Protein AF-A0A2G9NEB6-F1 (afdb_monomer)

Foldseek 3Di:
DDDPPPPPPPDPDDDDDADDDPVLVVVVVVQVVCCVVVQAWGWRDRDPPDIDIDGRDPPPPPPPPDD

Sequence (67 aa):
MEEENIEVEEQDVEVIEVEMNMGEIDEMIGKLNELIQNKESVEIDVADDLQLKLNYSEDEGEEEDGE

pLDDT: mean 79.19, std 17.15, range [40.44, 95.19]

Mean predicted aligned error: 10.98 Å

Secondary structure (DSSP, 8-state):
------------PPP------HHHHHHHHHHHHHHHHH---EEEEEETTEEEEE-------------

Solvent-accessible surface area (backbone atoms only — not comparable to full-atom values): 4687 Å² total; per-residue (Å²): 134,83,83,79,78,80,80,76,80,82,75,87,76,86,84,85,90,80,88,77,53,73,67,57,50,52,49,50,51,49,49,53,49,47,21,68,76,69,57,39,69,40,78,45,80,74,49,102,90,40,72,49,77,48,70,58,69,88,67,73,68,78,74,78,82,77,129

Nearest PDB structures (foldseek):
  3duz-assembly1_A  TM=3.235E-01  e=3.537E+00  Autographa californica nucleopolyhedrovirus

Structure (mmCIF, N/CA/C/O backbone):
data_AF-A0A2G9NEB6-F1
#
_entry.id   AF-A0A2G9NEB6-F1
#
loop_
_atom_site.group_PDB
_atom_site.id
_atom_site.type_symbol
_atom_site.label_atom_id
_atom_site.label_alt_id
_atom_site.label_comp_id
_atom_site.label_asym_id
_atom_site.label_entity_id
_atom_site.label_seq_id
_atom_site.pdbx_PDB_ins_code
_atom_site.Cartn_x
_atom_site.Cartn_y
_atom_site.Cartn_z
_atom_site.occupancy
_atom_site.B_iso_or_equiv
_atom_site.auth_seq_id
_atom_site.auth_comp_id
_atom_site.auth_asym_id
_atom_site.auth_atom_id
_atom_site.pdbx_PDB_model_num
ATOM 1 N N . MET A 1 1 ? 34.836 -0.215 33.982 1.00 48.91 1 MET A N 1
ATOM 2 C CA . MET A 1 1 ? 33.879 0.350 33.020 1.00 48.91 1 MET A CA 1
ATOM 3 C C . MET A 1 1 ? 33.762 -0.727 31.977 1.00 48.91 1 MET A C 1
ATOM 5 O O . MET A 1 1 ? 34.722 -0.939 31.250 1.00 48.91 1 MET A O 1
ATOM 9 N N . GLU A 1 2 ? 32.728 -1.547 32.103 1.00 47.97 2 GLU A N 1
ATOM 10 C CA . GLU A 1 2 ? 32.428 -2.589 31.125 1.00 47.97 2 GLU A CA 1
ATOM 11 C C . GLU A 1 2 ? 31.791 -1.870 29.937 1.00 47.97 2 GLU A C 1
ATOM 13 O O . GLU A 1 2 ? 30.840 -1.113 30.114 1.00 47.97 2 GLU A O 1
ATOM 18 N N . GLU A 1 3 ? 32.427 -1.977 28.774 1.00 51.69 3 GLU A N 1
ATOM 19 C CA . GLU A 1 3 ? 31.907 -1.449 27.518 1.00 51.69 3 GLU A CA 1
ATOM 20 C C . GLU A 1 3 ? 30.783 -2.394 27.090 1.00 51.69 3 GLU A C 1
ATOM 22 O O . GLU A 1 3 ? 31.030 -3.542 26.722 1.00 51.69 3 GLU A O 1
ATOM 27 N N . GLU A 1 4 ? 29.543 -1.942 27.251 1.00 48.41 4 GLU A N 1
ATOM 28 C CA . GLU A 1 4 ? 28.364 -2.666 26.796 1.00 48.41 4 GLU A CA 1
ATOM 29 C C . GLU A 1 4 ? 28.354 -2.617 25.263 1.00 48.41 4 GLU A C 1
ATOM 31 O O . GLU A 1 4 ? 28.166 -1.564 24.651 1.00 48.41 4 GLU A O 1
ATOM 36 N N . ASN A 1 5 ? 28.667 -3.752 24.636 1.00 46.53 5 ASN A N 1
ATOM 37 C CA . ASN A 1 5 ? 28.527 -3.926 23.198 1.00 46.53 5 ASN A CA 1
ATOM 38 C C . ASN A 1 5 ? 27.032 -3.940 22.875 1.00 46.53 5 ASN A C 1
ATOM 40 O O . ASN A 1 5 ? 26.356 -4.934 23.123 1.00 46.53 5 ASN A O 1
ATOM 44 N N . ILE A 1 6 ? 26.528 -2.848 22.310 1.00 55.44 6 ILE A N 1
ATOM 45 C CA . ILE A 1 6 ? 25.198 -2.813 21.705 1.00 55.44 6 ILE A CA 1
ATOM 46 C C . ILE A 1 6 ? 25.291 -3.625 20.404 1.00 55.44 6 ILE A C 1
ATOM 48 O O . ILE A 1 6 ? 25.851 -3.156 19.411 1.00 55.44 6 ILE A O 1
ATOM 52 N N . GLU A 1 7 ? 24.811 -4.870 20.425 1.00 52.38 7 GLU A N 1
ATOM 53 C CA . GLU A 1 7 ? 24.569 -5.658 19.213 1.00 52.38 7 GLU A CA 1
ATOM 54 C C . GLU A 1 7 ? 23.381 -5.029 18.477 1.00 52.38 7 GLU A C 1
ATOM 56 O O . GLU A 1 7 ? 22.226 -5.216 18.845 1.00 52.38 7 GLU A O 1
ATOM 61 N N . VAL A 1 8 ? 23.672 -4.221 17.457 1.00 60.69 8 VAL A N 1
ATOM 62 C CA . VAL A 1 8 ? 22.659 -3.767 16.503 1.00 60.69 8 VAL A CA 1
ATOM 63 C C . VAL A 1 8 ? 22.358 -4.956 15.597 1.00 60.69 8 VAL A C 1
ATOM 65 O O . VAL A 1 8 ? 23.192 -5.317 14.768 1.00 60.69 8 VAL A O 1
ATOM 68 N N . GLU A 1 9 ? 21.204 -5.594 15.778 1.00 59.44 9 GLU A N 1
ATOM 69 C CA . GLU A 1 9 ? 20.730 -6.620 14.850 1.00 59.44 9 GLU A CA 1
ATOM 70 C C . GLU A 1 9 ? 20.545 -5.974 13.466 1.00 59.44 9 GLU A C 1
ATOM 72 O O . GLU A 1 9 ? 19.688 -5.109 13.276 1.00 59.44 9 GLU A O 1
ATOM 77 N N . GLU A 1 10 ? 21.393 -6.343 12.50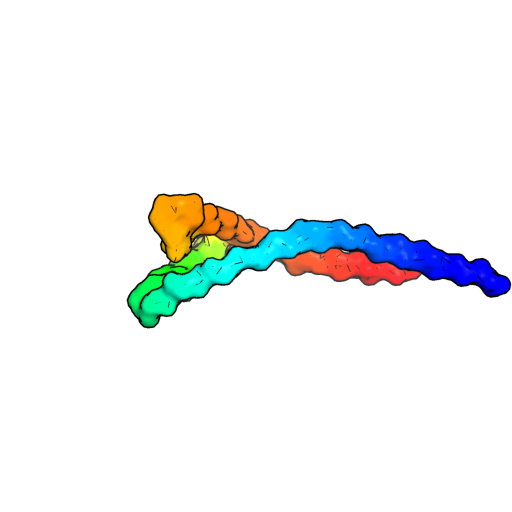1 1.00 59.94 10 GLU A N 1
ATOM 78 C CA . GLU A 1 10 ? 21.271 -5.908 11.108 1.00 59.94 10 GLU A CA 1
ATOM 79 C C . GLU A 1 10 ? 19.957 -6.462 10.541 1.00 59.94 10 GLU A C 1
ATOM 81 O O . GLU A 1 10 ? 19.868 -7.626 10.157 1.00 59.94 10 GLU A O 1
ATOM 86 N N . GLN A 1 11 ? 18.904 -5.644 10.521 1.00 64.75 11 GLN A N 1
ATOM 87 C CA . GLN A 1 11 ? 17.691 -5.982 9.786 1.00 64.75 11 GLN A CA 1
ATOM 88 C C . GLN A 1 11 ? 17.998 -5.873 8.290 1.00 64.75 11 GLN A C 1
ATOM 90 O O . GLN A 1 11 ? 18.259 -4.782 7.779 1.00 64.75 11 GLN A O 1
ATOM 95 N N . ASP A 1 12 ? 17.976 -7.003 7.585 1.00 68.88 12 ASP A N 1
ATOM 96 C CA . ASP A 1 12 ? 18.038 -7.044 6.126 1.00 68.88 12 ASP A CA 1
ATOM 97 C C . ASP A 1 12 ? 16.783 -6.365 5.546 1.00 68.88 12 ASP A C 1
ATOM 99 O O . ASP A 1 12 ? 15.709 -6.964 5.458 1.00 68.88 12 ASP A O 1
ATOM 103 N N . VAL A 1 13 ? 16.902 -5.088 5.175 1.00 78.62 13 VAL A N 1
ATOM 104 C CA . VAL A 1 13 ? 15.828 -4.328 4.520 1.00 78.62 13 VAL A CA 1
ATOM 105 C C . VAL A 1 13 ? 15.979 -4.445 3.006 1.00 78.62 13 VAL A C 1
ATOM 107 O O . VAL A 1 13 ? 16.954 -3.962 2.428 1.00 78.62 13 VAL A O 1
ATOM 110 N N . GLU A 1 14 ? 14.989 -5.045 2.347 1.00 82.00 14 GLU A N 1
ATOM 111 C CA . GLU A 1 14 ? 14.896 -5.041 0.887 1.00 82.00 14 GLU A CA 1
ATOM 112 C C . GLU A 1 14 ? 14.259 -3.730 0.402 1.00 82.00 14 GLU A C 1
ATOM 114 O O . GLU A 1 14 ? 13.160 -3.361 0.819 1.00 82.00 14 GLU A O 1
ATOM 119 N N . VAL A 1 15 ? 14.956 -3.013 -0.484 1.00 83.75 15 VAL A N 1
ATOM 120 C CA . VAL A 1 15 ? 14.445 -1.791 -1.120 1.00 83.75 15 VAL A CA 1
ATOM 121 C C . VAL A 1 15 ? 13.950 -2.137 -2.517 1.00 83.75 15 VAL A C 1
ATOM 123 O O . VAL A 1 15 ? 14.724 -2.606 -3.351 1.00 83.75 15 VAL A O 1
ATOM 126 N N . ILE A 1 16 ? 12.673 -1.864 -2.779 1.00 83.69 16 ILE A N 1
ATOM 127 C CA . ILE A 1 16 ? 12.055 -2.070 -4.090 1.00 83.69 16 ILE A CA 1
ATOM 128 C C . ILE A 1 16 ? 11.855 -0.709 -4.762 1.00 83.69 16 ILE A C 1
ATOM 130 O O . ILE A 1 16 ? 11.148 0.155 -4.241 1.00 83.69 16 ILE A O 1
ATOM 134 N N . GLU A 1 17 ? 12.481 -0.519 -5.923 1.00 86.94 17 GLU A N 1
ATOM 135 C CA . GLU A 1 17 ? 12.328 0.681 -6.749 1.00 86.94 17 GLU A CA 1
ATOM 136 C C . GLU A 1 17 ? 11.235 0.464 -7.802 1.00 86.94 17 GLU A C 1
ATOM 138 O O . GLU A 1 17 ? 11.294 -0.484 -8.585 1.00 86.94 17 GLU A O 1
ATOM 143 N N . VAL A 1 18 ? 10.245 1.359 -7.836 1.00 87.31 18 VAL A N 1
ATOM 144 C CA . VAL A 1 18 ? 9.109 1.305 -8.769 1.00 87.31 18 VAL A CA 1
ATOM 145 C C . VAL A 1 18 ? 8.920 2.653 -9.460 1.00 87.31 18 VAL A C 1
ATOM 147 O O . VAL A 1 18 ? 9.005 3.707 -8.827 1.00 87.31 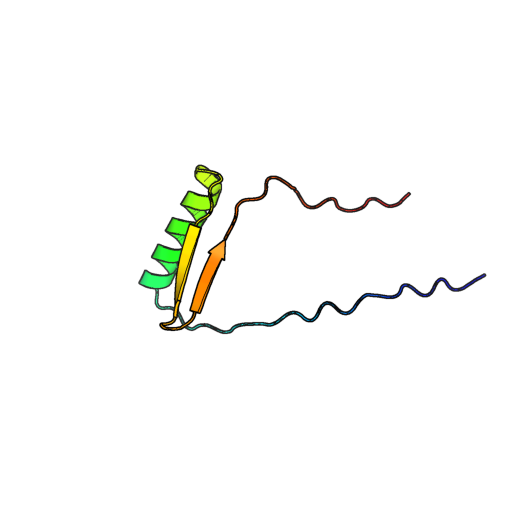18 VAL A O 1
ATOM 150 N N . GLU A 1 19 ? 8.675 2.629 -10.771 1.00 91.06 19 GLU A N 1
ATOM 151 C CA . GLU A 1 19 ? 8.333 3.819 -11.554 1.00 91.06 19 GLU A CA 1
ATOM 152 C C . GLU A 1 19 ? 6.810 3.895 -11.693 1.00 91.06 19 GLU A C 1
ATOM 154 O O . GLU A 1 19 ? 6.189 2.955 -12.176 1.00 91.06 19 GLU A O 1
ATOM 159 N N . MET A 1 20 ? 6.216 5.010 -11.264 1.00 89.12 20 MET A N 1
ATOM 160 C CA . MET A 1 20 ? 4.769 5.230 -11.311 1.00 89.12 20 MET A CA 1
ATOM 161 C C . MET A 1 20 ? 4.453 6.535 -12.036 1.00 89.12 20 MET A C 1
ATOM 163 O O . MET A 1 20 ? 5.124 7.556 -11.854 1.00 89.12 20 MET A O 1
ATOM 167 N N . ASN A 1 21 ? 3.397 6.522 -12.839 1.00 93.44 21 ASN A N 1
ATOM 168 C CA . ASN A 1 21 ? 2.841 7.717 -13.450 1.00 93.44 21 ASN A CA 1
ATOM 169 C C . ASN A 1 21 ? 1.927 8.480 -12.471 1.00 93.44 21 ASN A C 1
ATOM 171 O O . ASN A 1 21 ? 1.542 7.979 -11.419 1.00 93.44 21 ASN A O 1
ATOM 175 N N . MET A 1 22 ? 1.549 9.713 -12.828 1.00 94.88 22 MET A N 1
ATOM 176 C CA . MET A 1 22 ? 0.734 10.575 -11.959 1.00 94.88 22 MET A CA 1
ATOM 177 C C . MET A 1 22 ? -0.604 9.937 -11.542 1.00 94.88 22 MET A C 1
ATOM 179 O O . MET A 1 22 ? -1.016 10.087 -10.399 1.00 94.88 22 MET A O 1
ATOM 183 N N . GLY A 1 23 ? -1.277 9.222 -12.448 1.00 94.38 23 GLY A N 1
ATOM 184 C CA . GLY A 1 23 ? -2.554 8.573 -12.143 1.00 94.38 23 GLY A CA 1
ATOM 185 C C . GLY A 1 23 ? -2.401 7.387 -11.191 1.00 94.38 23 GLY A C 1
ATOM 186 O O . GLY A 1 23 ? -3.233 7.209 -10.307 1.00 94.38 23 GLY A O 1
ATOM 187 N N . GLU A 1 24 ? -1.319 6.621 -11.331 1.00 91.00 24 GLU A N 1
ATOM 188 C CA . GLU A 1 24 ? -0.974 5.524 -10.414 1.00 91.00 24 GLU A CA 1
ATOM 189 C C . GLU A 1 24 ? -0.651 6.058 -9.012 1.00 91.00 24 GLU A C 1
ATOM 191 O O . GLU A 1 24 ? -1.113 5.511 -8.012 1.00 91.00 24 GLU A O 1
ATOM 196 N N . ILE A 1 25 ? 0.064 7.186 -8.936 1.00 92.94 25 ILE A N 1
ATOM 197 C CA . ILE A 1 25 ? 0.345 7.879 -7.672 1.00 92.94 25 ILE A CA 1
ATOM 198 C C . ILE A 1 25 ? -0.955 8.361 -7.010 1.00 92.94 25 ILE A C 1
ATOM 200 O O . ILE A 1 25 ? -1.150 8.142 -5.814 1.00 92.94 25 ILE A O 1
ATOM 204 N N . ASP A 1 26 ? -1.857 8.990 -7.769 1.00 95.19 26 ASP A N 1
ATOM 205 C CA . ASP A 1 26 ? -3.144 9.464 -7.246 1.00 95.19 26 ASP A CA 1
ATOM 206 C C . ASP A 1 26 ? -4.011 8.300 -6.724 1.00 95.19 26 ASP A C 1
ATOM 208 O O . ASP A 1 26 ? -4.626 8.415 -5.659 1.00 95.19 26 ASP A O 1
ATOM 212 N N . GLU A 1 27 ? -4.031 7.160 -7.427 1.00 92.25 27 GLU A N 1
ATOM 213 C CA . GLU A 1 27 ? -4.735 5.955 -6.971 1.00 92.25 27 GLU A CA 1
ATOM 214 C C . GLU A 1 27 ? -4.133 5.404 -5.669 1.00 92.25 27 GLU A C 1
ATOM 216 O O . GLU A 1 27 ? -4.870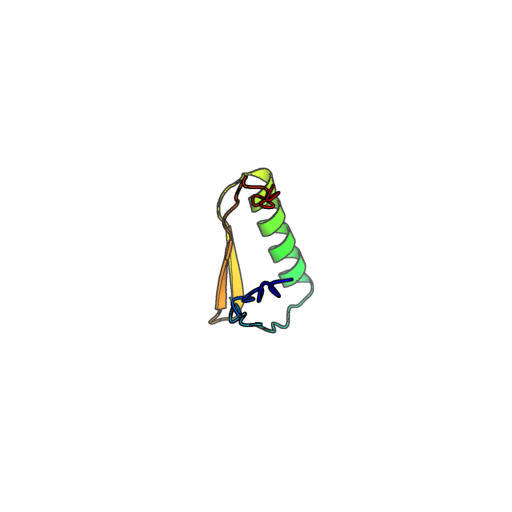 5.122 -4.717 1.00 92.25 27 GLU A O 1
ATOM 221 N N . MET A 1 28 ? -2.801 5.302 -5.592 1.00 92.19 28 MET A N 1
ATOM 222 C CA . MET A 1 28 ? -2.096 4.841 -4.393 1.00 92.19 28 MET A CA 1
ATOM 223 C C . MET A 1 28 ? -2.428 5.720 -3.180 1.00 92.19 28 MET A C 1
ATOM 225 O O . MET A 1 28 ? -2.752 5.206 -2.108 1.00 92.19 28 MET A O 1
ATOM 229 N N . ILE A 1 29 ? -2.412 7.045 -3.351 1.00 94.19 29 ILE A N 1
ATOM 230 C CA . ILE A 1 29 ? -2.790 8.002 -2.302 1.00 94.19 29 ILE A CA 1
ATOM 231 C C . ILE A 1 29 ? -4.247 7.792 -1.868 1.00 94.19 29 ILE A C 1
ATOM 233 O O . ILE A 1 29 ? -4.549 7.870 -0.676 1.00 94.19 29 ILE A O 1
ATOM 237 N N . GLY A 1 30 ? -5.156 7.508 -2.804 1.00 94.88 30 GLY A N 1
ATOM 238 C CA . GLY A 1 30 ? -6.548 7.167 -2.504 1.00 94.88 30 GLY A CA 1
ATOM 239 C C . GLY A 1 30 ? -6.660 5.971 -1.558 1.00 94.88 30 GLY A C 1
ATOM 240 O O . GLY A 1 30 ? -7.230 6.100 -0.474 1.00 94.88 30 GLY A O 1
ATOM 241 N N . LYS A 1 31 ? -6.023 4.851 -1.915 1.00 93.81 31 LYS A N 1
ATOM 242 C CA . LYS A 1 31 ? -6.033 3.618 -1.110 1.00 93.81 31 LYS A CA 1
ATOM 243 C C . LYS A 1 31 ? -5.389 3.807 0.267 1.00 93.81 31 LYS A C 1
ATOM 245 O O . LYS A 1 31 ? -5.896 3.300 1.263 1.00 93.81 31 LYS A O 1
ATOM 250 N N . LEU A 1 32 ? -4.302 4.577 0.356 1.00 93.88 32 LEU A N 1
ATOM 251 C CA . LEU A 1 32 ? -3.672 4.918 1.638 1.00 93.88 32 LEU A CA 1
ATOM 252 C C . LEU A 1 32 ? -4.588 5.769 2.529 1.00 93.88 32 LEU A C 1
ATOM 254 O O . LEU A 1 32 ? -4.631 5.575 3.743 1.00 93.88 32 LEU A O 1
ATOM 258 N N . ASN A 1 33 ? -5.352 6.692 1.946 1.00 94.62 33 ASN A N 1
ATOM 259 C CA . ASN A 1 33 ? -6.348 7.443 2.704 1.00 94.62 33 ASN A CA 1
ATOM 260 C C . ASN A 1 33 ? -7.489 6.539 3.189 1.00 94.62 33 ASN A C 1
ATOM 262 O O . ASN A 1 33 ? -7.926 6.697 4.326 1.00 94.62 33 ASN A O 1
ATOM 266 N N . GLU A 1 34 ? -7.946 5.583 2.377 1.00 92.94 34 GLU A N 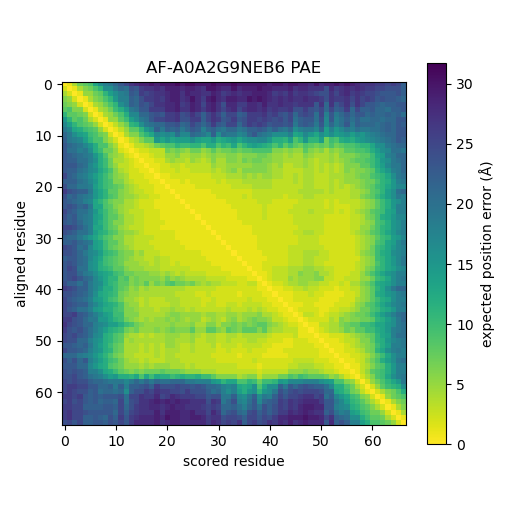1
ATOM 267 C CA . GLU A 1 34 ? -8.945 4.588 2.795 1.00 92.94 34 GLU A CA 1
ATOM 268 C C . GLU A 1 34 ? -8.436 3.720 3.953 1.00 92.94 34 GLU A C 1
ATOM 270 O O . GLU A 1 34 ? -9.155 3.546 4.935 1.00 92.94 34 GLU A O 1
ATOM 275 N N . LEU A 1 35 ? -7.183 3.255 3.890 1.00 94.19 35 LEU A N 1
ATOM 276 C CA . LEU A 1 35 ? -6.505 2.527 4.972 1.00 94.19 35 LEU A CA 1
ATOM 277 C C . LEU A 1 35 ? -6.566 3.307 6.293 1.00 94.19 35 LEU A C 1
ATOM 279 O O . LEU A 1 35 ? -6.945 2.754 7.323 1.00 94.19 35 LEU A O 1
ATOM 283 N N . ILE A 1 36 ? -6.235 4.602 6.262 1.00 92.56 36 ILE A N 1
ATOM 284 C CA . ILE A 1 36 ? -6.234 5.472 7.449 1.00 92.56 36 ILE A CA 1
ATOM 285 C C . ILE A 1 36 ? -7.657 5.742 7.952 1.00 92.56 36 ILE A C 1
ATOM 287 O O . ILE A 1 36 ? -7.904 5.729 9.158 1.00 92.56 36 ILE A O 1
ATOM 291 N N . GLN A 1 37 ? -8.596 6.021 7.047 1.00 93.31 37 GLN A N 1
ATOM 292 C CA . GLN A 1 37 ? -9.965 6.392 7.410 1.00 93.31 37 GLN A CA 1
ATOM 293 C C . GLN A 1 37 ? -10.761 5.210 7.956 1.00 93.31 37 GLN A C 1
ATOM 295 O O . GLN A 1 37 ? -11.485 5.363 8.941 1.00 93.31 37 GLN A O 1
ATOM 300 N N . ASN A 1 38 ? -10.620 4.049 7.322 1.00 94.44 38 ASN A N 1
ATOM 301 C CA . ASN A 1 38 ? -11.394 2.861 7.657 1.00 94.44 38 ASN A CA 1
ATOM 302 C C . ASN A 1 38 ? -10.672 1.967 8.666 1.00 94.44 38 ASN A C 1
ATOM 304 O O . ASN A 1 38 ? -11.328 1.152 9.308 1.00 94.44 38 ASN A O 1
ATOM 308 N N . LYS A 1 39 ? -9.355 2.146 8.854 1.00 92.12 39 LYS A N 1
ATOM 309 C CA . LYS A 1 39 ? -8.515 1.289 9.704 1.00 92.12 39 LYS A CA 1
ATOM 310 C C . LYS A 1 39 ? -8.544 -0.181 9.260 1.00 92.12 39 LYS A C 1
ATOM 312 O O . LYS A 1 39 ? -8.478 -1.093 10.079 1.00 92.12 39 LYS A O 1
ATOM 317 N N . GLU A 1 40 ? -8.654 -0.406 7.953 1.00 88.44 40 GLU A N 1
ATOM 318 C CA . GLU A 1 40 ? -8.773 -1.727 7.325 1.00 88.44 40 GLU A CA 1
ATOM 319 C C . GLU A 1 40 ? -7.650 -1.954 6.320 1.00 88.44 40 GLU A C 1
ATOM 321 O O . GLU A 1 40 ? -7.145 -1.008 5.728 1.00 88.44 40 GLU A O 1
ATOM 326 N N . SER A 1 41 ? -7.276 -3.212 6.088 1.00 92.06 41 SER A N 1
ATOM 327 C CA . SER A 1 41 ? -6.212 -3.548 5.140 1.00 92.06 41 SER A CA 1
ATOM 328 C C . SER A 1 41 ? -6.555 -3.153 3.702 1.00 92.06 41 SER A C 1
ATOM 330 O O . SER A 1 41 ? -7.670 -3.421 3.251 1.00 92.06 41 SER A O 1
ATOM 332 N N . VAL A 1 42 ? -5.576 -2.637 2.960 1.00 94.44 42 VAL A N 1
ATOM 333 C CA . VAL A 1 42 ? -5.711 -2.304 1.534 1.00 94.44 42 VAL A CA 1
ATOM 334 C C . VAL A 1 42 ? -4.674 -3.036 0.690 1.00 94.44 42 VAL A C 1
ATOM 336 O O . VAL A 1 42 ? -3.572 -3.340 1.150 1.00 94.44 42 VAL A O 1
ATOM 339 N N . GLU A 1 43 ? -5.036 -3.310 -0.560 1.00 93.31 43 GLU A N 1
ATOM 340 C CA . GLU A 1 43 ? -4.189 -3.990 -1.541 1.00 93.31 43 GLU A CA 1
ATOM 341 C C . GLU A 1 43 ? -3.907 -3.042 -2.715 1.00 93.31 43 GLU A C 1
ATOM 343 O O . GLU A 1 43 ? -4.814 -2.440 -3.306 1.00 93.31 43 GLU A O 1
ATOM 348 N N . ILE A 1 44 ? -2.624 -2.863 -3.017 1.00 90.75 44 ILE A N 1
ATOM 349 C CA . ILE A 1 44 ? -2.123 -1.937 -4.029 1.00 90.75 44 ILE A CA 1
ATOM 350 C C . ILE A 1 44 ? -1.297 -2.736 -5.026 1.00 90.75 44 ILE A C 1
ATOM 352 O O . ILE A 1 44 ? -0.275 -3.319 -4.667 1.00 90.75 44 ILE A O 1
ATOM 356 N N . ASP A 1 45 ? -1.741 -2.751 -6.275 1.00 88.88 45 ASP A N 1
ATOM 357 C CA . ASP A 1 45 ? -0.976 -3.308 -7.382 1.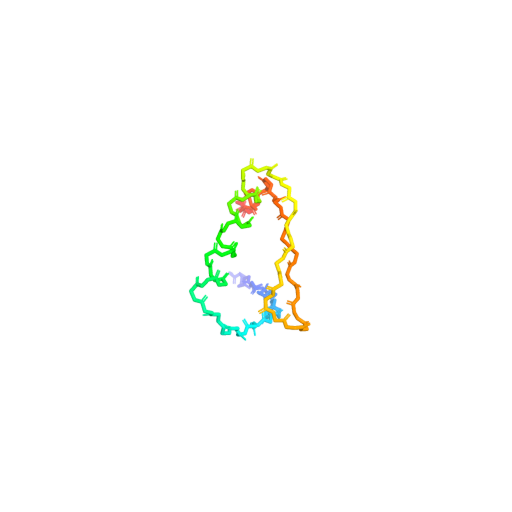00 88.88 45 ASP A CA 1
ATOM 358 C C . ASP A 1 45 ? 0.023 -2.241 -7.837 1.00 88.88 45 ASP A C 1
ATOM 360 O O . ASP A 1 45 ? -0.374 -1.144 -8.227 1.00 88.88 45 ASP A O 1
ATOM 364 N N . VAL A 1 46 ? 1.317 -2.528 -7.702 1.00 84.38 46 VAL A N 1
ATOM 365 C CA . VAL A 1 46 ? 2.400 -1.566 -7.973 1.00 84.38 46 VAL A CA 1
ATOM 366 C C . VAL A 1 46 ? 3.109 -1.891 -9.288 1.00 84.38 46 VAL A C 1
ATOM 368 O O . VAL A 1 46 ? 3.551 -0.989 -9.991 1.00 84.38 46 VAL A O 1
ATOM 371 N N . ALA A 1 47 ? 3.188 -3.175 -9.640 1.00 83.44 47 ALA A N 1
ATOM 372 C CA . ALA A 1 47 ? 3.631 -3.661 -10.944 1.00 83.44 47 ALA A CA 1
ATOM 373 C C . ALA A 1 47 ? 2.874 -4.952 -11.304 1.00 83.44 47 ALA A C 1
ATOM 375 O O . ALA A 1 47 ? 2.195 -5.527 -10.453 1.00 83.44 47 ALA A O 1
ATOM 376 N N . ASP A 1 48 ? 3.015 -5.437 -12.543 1.00 83.62 48 ASP A N 1
ATOM 377 C CA . ASP A 1 48 ? 2.353 -6.666 -13.019 1.00 83.62 48 ASP A CA 1
ATOM 378 C C . ASP A 1 48 ? 2.626 -7.900 -12.131 1.00 83.62 48 ASP A C 1
ATOM 380 O O . ASP A 1 48 ? 1.805 -8.817 -12.064 1.00 83.62 48 ASP A O 1
ATOM 384 N N . ASP A 1 49 ? 3.775 -7.937 -11.456 1.00 86.25 49 ASP A N 1
ATOM 385 C CA . ASP A 1 49 ? 4.224 -9.016 -10.575 1.00 86.25 49 ASP A CA 1
ATOM 386 C C . ASP A 1 49 ? 4.400 -8.594 -9.107 1.00 86.25 49 ASP A C 1
ATOM 388 O O . ASP A 1 49 ? 4.806 -9.415 -8.281 1.00 86.25 49 ASP A O 1
ATOM 392 N N . LEU A 1 50 ? 4.059 -7.347 -8.761 1.00 86.06 50 LEU A N 1
ATOM 393 C CA . LEU A 1 50 ? 4.251 -6.796 -7.422 1.00 86.06 50 LEU A CA 1
ATOM 394 C C . LEU A 1 50 ? 2.953 -6.213 -6.861 1.00 86.06 50 LEU A C 1
ATOM 396 O O . LEU A 1 50 ? 2.471 -5.167 -7.299 1.00 86.06 50 LEU A O 1
ATOM 400 N N . GLN A 1 51 ? 2.446 -6.862 -5.814 1.00 89.69 51 GLN A N 1
ATOM 401 C CA . GLN A 1 51 ? 1.300 -6.405 -5.036 1.00 89.69 51 GLN A CA 1
ATOM 402 C C . GLN A 1 51 ? 1.721 -6.136 -3.590 1.00 89.69 51 GLN A C 1
ATOM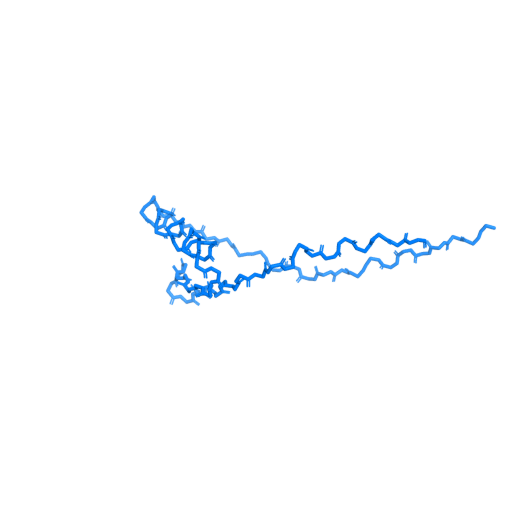 404 O O . GLN A 1 51 ? 2.308 -6.992 -2.926 1.00 89.69 51 GLN A O 1
ATOM 409 N N . LEU A 1 52 ? 1.385 -4.949 -3.090 1.00 89.62 52 LEU A N 1
ATOM 410 C CA . LEU A 1 52 ? 1.572 -4.569 -1.697 1.00 89.62 52 LEU A CA 1
ATOM 411 C C . LEU A 1 52 ? 0.260 -4.725 -0.937 1.00 89.62 52 LEU A C 1
ATOM 413 O O . LEU A 1 52 ? -0.775 -4.192 -1.337 1.00 89.62 52 LEU A O 1
ATOM 417 N N . LYS A 1 53 ? 0.322 -5.407 0.205 1.00 92.88 53 LYS A N 1
ATOM 418 C CA . LYS A 1 53 ? -0.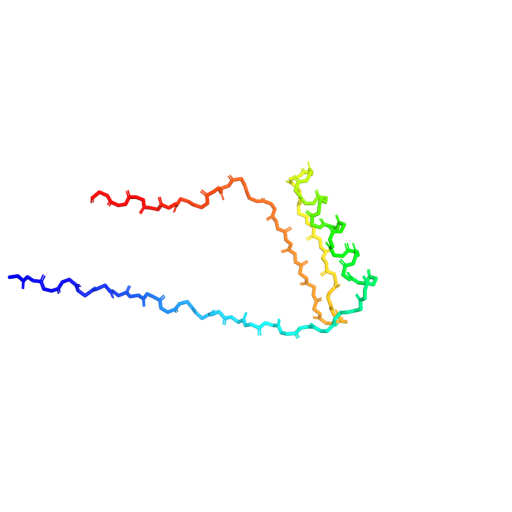773 -5.461 1.169 1.00 92.88 53 LYS A CA 1
ATOM 419 C C . LYS A 1 53 ? -0.391 -4.671 2.407 1.00 92.88 53 LYS A C 1
ATOM 421 O O . LYS A 1 53 ? 0.537 -5.040 3.122 1.00 92.88 53 LYS A O 1
ATOM 426 N N . LEU A 1 54 ? -1.123 -3.598 2.657 1.00 91.62 54 LEU A N 1
ATOM 427 C CA . LEU A 1 54 ? -0.904 -2.714 3.792 1.00 91.62 54 LEU 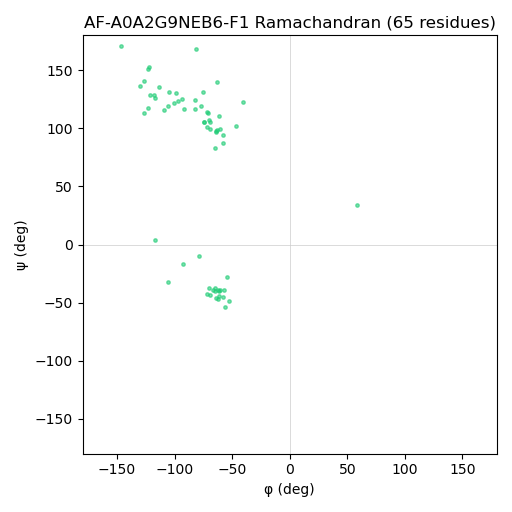A CA 1
ATOM 428 C C . LEU A 1 54 ? -1.988 -2.975 4.829 1.00 91.62 54 LEU A C 1
ATOM 430 O O . LEU A 1 54 ? -3.170 -3.020 4.496 1.00 91.62 54 LEU A O 1
ATOM 434 N N . ASN A 1 55 ? -1.587 -3.146 6.084 1.00 92.12 55 ASN A N 1
ATOM 435 C CA . ASN A 1 55 ? -2.505 -3.316 7.204 1.00 92.12 55 ASN A CA 1
ATOM 436 C C . ASN A 1 55 ? -2.375 -2.110 8.121 1.00 92.12 55 ASN A C 1
ATOM 438 O O . ASN A 1 55 ? -1.263 -1.673 8.416 1.00 92.12 55 ASN A O 1
ATOM 442 N N . TYR A 1 56 ? -3.508 -1.580 8.565 1.00 91.81 56 TYR A N 1
ATOM 443 C CA . TYR A 1 56 ? -3.499 -0.526 9.561 1.00 91.81 56 TYR A CA 1
ATOM 444 C C . TYR A 1 56 ? -3.173 -1.136 10.926 1.00 91.81 56 TYR A C 1
ATOM 446 O O . TYR A 1 56 ? -3.771 -2.141 11.311 1.00 91.81 56 TYR A O 1
ATOM 454 N N . SER A 1 57 ? -2.232 -0.524 11.638 1.00 88.44 57 SER A N 1
ATOM 455 C CA . SER A 1 57 ? -1.900 -0.859 13.019 1.00 88.44 57 SER A CA 1
ATOM 456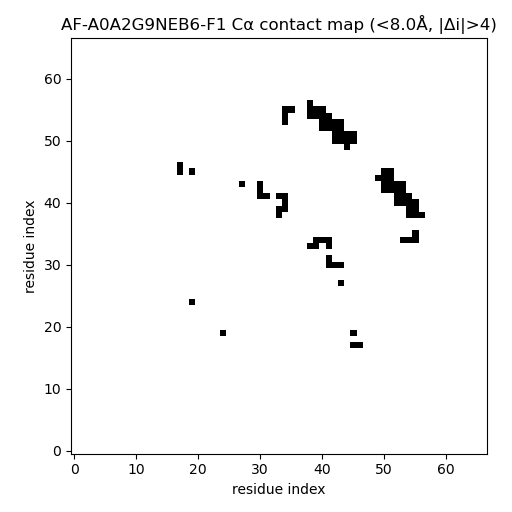 C C . SER A 1 57 ? -2.088 0.389 13.874 1.00 88.44 57 SER A C 1
ATOM 458 O O . SER A 1 57 ? -1.590 1.453 13.511 1.00 88.44 57 SER A O 1
ATOM 460 N N . GLU A 1 58 ? -2.835 0.269 14.975 1.00 80.75 58 GLU A N 1
ATOM 461 C CA . GLU A 1 58 ? -2.984 1.341 15.976 1.00 80.75 58 GLU A CA 1
ATOM 462 C C . GLU A 1 58 ? -1.785 1.432 16.922 1.00 80.75 58 GLU A C 1
ATOM 464 O O . GLU A 1 58 ? -1.693 2.401 17.671 1.00 80.75 58 GLU A O 1
ATOM 469 N N . ASP A 1 59 ? -0.882 0.448 16.878 1.00 72.19 59 ASP A N 1
ATOM 470 C CA . ASP A 1 59 ? 0.407 0.512 17.556 1.00 72.19 59 ASP A CA 1
ATOM 471 C C . ASP A 1 59 ? 1.223 1.667 16.955 1.00 72.19 59 ASP A C 1
ATOM 473 O O . ASP A 1 59 ? 1.843 1.538 15.895 1.00 72.19 59 ASP A O 1
ATOM 477 N N . GLU A 1 60 ? 1.205 2.819 17.635 1.00 58.97 60 GLU A N 1
ATOM 478 C CA . GLU A 1 60 ? 2.372 3.696 17.690 1.00 58.97 60 GLU A CA 1
ATOM 479 C C . GLU A 1 60 ? 3.466 2.813 18.270 1.00 58.97 60 GLU A C 1
ATOM 481 O O . GLU A 1 60 ? 3.461 2.594 19.478 1.00 58.97 60 GLU A O 1
ATOM 486 N N . GLY A 1 61 ? 4.265 2.188 17.393 1.00 54.50 61 GLY A N 1
ATOM 487 C CA . GLY A 1 61 ? 5.226 1.161 17.784 1.00 54.50 61 GLY A CA 1
ATOM 488 C C . GLY A 1 61 ? 5.897 1.579 19.075 1.00 54.50 61 GLY A C 1
ATOM 489 O O . GLY A 1 61 ? 6.393 2.702 19.131 1.00 54.50 61 GLY A O 1
ATOM 490 N N . GLU A 1 62 ? 5.791 0.729 20.100 1.00 53.56 62 GLU A N 1
ATOM 491 C CA . GLU A 1 62 ? 6.387 0.976 21.404 1.00 53.56 62 GLU A CA 1
ATOM 492 C C . GLU A 1 62 ? 7.833 1.427 21.161 1.00 53.56 62 GLU A C 1
ATOM 494 O O . GLU A 1 62 ? 8.706 0.627 20.821 1.00 53.56 62 GLU A O 1
ATOM 499 N N . GLU A 1 63 ? 8.082 2.736 21.257 1.00 57.34 63 GLU A N 1
ATOM 500 C CA . GLU A 1 63 ? 9.409 3.224 21.563 1.00 57.34 63 GLU A CA 1
ATOM 501 C C . GLU A 1 63 ? 9.658 2.606 22.936 1.00 57.34 63 GLU A C 1
ATOM 503 O O . GLU A 1 63 ? 9.059 3.035 23.924 1.00 57.34 63 GLU A O 1
ATOM 508 N N . GLU A 1 64 ? 10.406 1.499 22.979 1.00 51.78 64 GLU A N 1
ATOM 509 C CA . GLU A 1 64 ? 10.911 0.935 24.223 1.00 51.78 64 GLU A CA 1
ATOM 510 C C . GLU A 1 64 ? 11.750 2.034 24.893 1.00 51.78 64 GLU A C 1
ATOM 512 O O . GLU A 1 64 ? 12.955 2.158 24.679 1.00 51.78 64 GLU A O 1
ATOM 517 N N . ASP A 1 65 ? 11.088 2.881 25.682 1.00 52.94 65 ASP A N 1
ATOM 518 C CA . ASP A 1 65 ? 11.686 3.727 26.704 1.00 52.94 65 ASP A CA 1
ATOM 519 C C . ASP A 1 65 ? 12.247 2.759 27.759 1.00 52.94 65 ASP A C 1
ATOM 521 O O . ASP A 1 65 ? 11.588 2.381 28.731 1.00 52.94 65 ASP A O 1
ATOM 525 N N . GLY A 1 66 ? 13.448 2.248 27.487 1.00 51.03 66 GLY A N 1
ATOM 526 C CA . GLY A 1 66 ? 14.207 1.405 28.401 1.00 51.03 66 GLY A CA 1
ATOM 527 C C . GLY A 1 66 ? 14.750 2.235 29.564 1.00 51.03 66 GLY A C 1
ATOM 528 O O . GLY A 1 66 ? 15.590 3.114 29.358 1.00 51.03 66 GLY A O 1
ATOM 529 N N . GLU A 1 67 ? 14.254 1.948 30.772 1.00 40.44 67 GLU A N 1
ATOM 530 C CA . GLU A 1 67 ? 14.775 2.429 32.067 1.00 40.44 67 GLU A CA 1
ATOM 531 C C . GLU A 1 67 ? 16.208 1.956 32.369 1.00 40.44 67 GLU A C 1
ATOM 533 O O . GLU A 1 67 ? 16.527 0.772 32.108 1.00 40.44 67 GLU A O 1
#

Radius of gyration: 18.12 Å; Cα contacts (8 Å, |Δi|>4): 44; chains: 1; bounding box: 45×20×46 Å